Protein AF-X1L5S7-F1 (afdb_monomer)

Structure (mmCIF, N/CA/C/O backbone):
data_AF-X1L5S7-F1
#
_entry.id   AF-X1L5S7-F1
#
loop_
_atom_site.group_PDB
_atom_site.id
_atom_site.type_symbol
_atom_site.label_atom_id
_atom_site.label_alt_id
_atom_site.label_comp_id
_atom_site.label_asym_id
_atom_site.label_entity_id
_atom_site.label_seq_id
_atom_site.pdbx_PDB_ins_code
_atom_site.Cartn_x
_atom_site.Cartn_y
_atom_site.Cartn_z
_atom_site.occupancy
_atom_site.B_iso_or_equiv
_atom_site.auth_seq_id
_atom_site.auth_comp_id
_atom_site.auth_asym_id
_atom_site.auth_atom_id
_atom_site.pdbx_PDB_model_num
ATOM 1 N N . MET A 1 1 ? -0.526 -10.519 9.458 1.00 58.03 1 MET A N 1
ATOM 2 C CA . MET A 1 1 ? -0.439 -10.527 7.970 1.00 58.03 1 MET A CA 1
ATOM 3 C C . MET A 1 1 ? -0.530 -9.096 7.446 1.00 58.03 1 MET A C 1
ATOM 5 O O . MET A 1 1 ? -1.637 -8.576 7.392 1.00 58.03 1 MET A O 1
ATOM 9 N N . PRO A 1 2 ? 0.600 -8.483 7.065 1.00 75.56 2 PRO A N 1
ATOM 10 C CA . PRO A 1 2 ? 0.691 -7.060 6.707 1.00 75.56 2 PRO A CA 1
ATOM 11 C C . PRO A 1 2 ? -0.099 -6.675 5.446 1.00 75.56 2 PRO A C 1
ATOM 13 O O . PRO A 1 2 ? -0.744 -5.630 5.402 1.00 75.56 2 PRO A O 1
ATOM 16 N N . ILE A 1 3 ? -0.058 -7.534 4.422 1.00 91.12 3 ILE A N 1
ATOM 17 C CA . ILE A 1 3 ? -0.727 -7.326 3.133 1.00 91.12 3 ILE A CA 1
ATOM 18 C C . ILE A 1 3 ? -1.913 -8.279 3.001 1.00 91.12 3 ILE A C 1
ATOM 20 O O . ILE A 1 3 ? -1.793 -9.494 3.191 1.00 91.12 3 ILE A O 1
ATOM 24 N N . ILE A 1 4 ? -3.060 -7.741 2.596 1.00 93.88 4 ILE A N 1
ATOM 25 C CA . ILE A 1 4 ? -4.246 -8.512 2.232 1.00 93.88 4 ILE A CA 1
ATOM 26 C C . ILE A 1 4 ? -4.058 -9.060 0.815 1.00 93.88 4 ILE A C 1
ATOM 28 O O . ILE A 1 4 ? -4.313 -8.384 -0.175 1.00 93.88 4 ILE A O 1
ATOM 32 N N . ARG A 1 5 ? -3.602 -10.313 0.726 1.00 90.75 5 ARG A N 1
ATOM 33 C CA . ARG A 1 5 ? -3.323 -10.999 -0.551 1.00 90.75 5 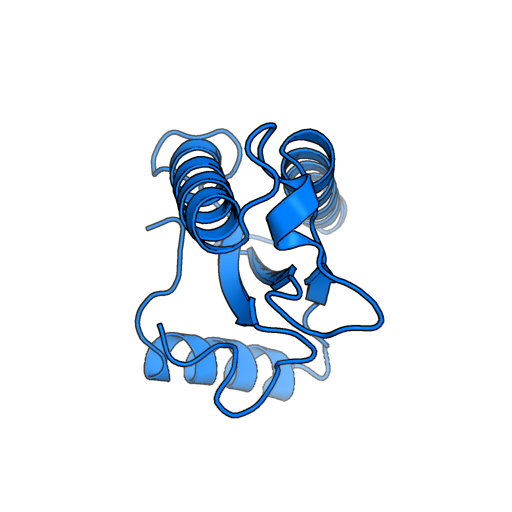ARG A CA 1
ATOM 34 C C . ARG A 1 5 ? -4.557 -11.629 -1.204 1.00 90.75 5 ARG A C 1
ATOM 36 O O . ARG A 1 5 ? -4.560 -11.875 -2.403 1.00 90.75 5 ARG A O 1
ATOM 43 N N . ASN A 1 6 ? -5.598 -11.917 -0.422 1.00 93.44 6 ASN A N 1
ATOM 44 C CA . ASN A 1 6 ? -6.838 -12.496 -0.934 1.00 93.44 6 ASN A CA 1
ATOM 45 C C . ASN A 1 6 ? -7.805 -11.373 -1.352 1.00 93.44 6 ASN A C 1
ATOM 47 O O . ASN A 1 6 ? -8.230 -10.568 -0.519 1.00 93.44 6 ASN A O 1
ATOM 51 N N . GLY A 1 7 ? -8.181 -11.350 -2.634 1.00 93.19 7 GLY A N 1
ATOM 52 C CA . GLY A 1 7 ? -9.103 -10.357 -3.188 1.00 93.19 7 GLY A CA 1
ATOM 53 C C . GLY A 1 7 ? -10.517 -10.399 -2.593 1.00 93.19 7 GLY A C 1
ATOM 54 O O . GLY A 1 7 ? -11.150 -9.356 -2.466 1.00 93.19 7 GLY A O 1
ATOM 55 N N . GLU A 1 8 ? -11.024 -11.560 -2.176 1.00 96.06 8 GLU A N 1
ATOM 56 C CA . GLU A 1 8 ? -12.298 -11.668 -1.448 1.00 96.06 8 GLU A CA 1
ATOM 57 C C . GLU A 1 8 ? -12.201 -11.004 -0.077 1.00 96.06 8 GLU A C 1
ATOM 59 O O . GLU A 1 8 ? -13.051 -10.185 0.261 1.00 96.06 8 GLU A O 1
ATOM 64 N N . LYS A 1 9 ? -11.108 -11.237 0.660 1.00 94.81 9 LYS A N 1
ATOM 65 C CA . LYS A 1 9 ? -10.864 -10.562 1.944 1.00 94.81 9 LYS A CA 1
ATOM 66 C C . LYS A 1 9 ? -10.800 -9.038 1.781 1.00 94.81 9 LYS A C 1
ATOM 68 O O . LYS A 1 9 ? -11.334 -8.309 2.615 1.00 94.81 9 LYS A O 1
ATOM 73 N N . ALA A 1 10 ? -10.182 -8.545 0.705 1.00 95.69 10 ALA A N 1
ATOM 74 C CA . ALA A 1 10 ? -10.184 -7.115 0.394 1.00 95.69 10 ALA A CA 1
ATOM 75 C C . ALA A 1 10 ? -11.611 -6.591 0.144 1.00 95.69 10 ALA A C 1
ATOM 77 O O . ALA A 1 10 ? -11.995 -5.572 0.720 1.00 95.69 10 ALA A O 1
ATOM 78 N N . ARG A 1 11 ? -12.428 -7.312 -0.641 1.00 96.00 11 ARG A N 1
ATOM 79 C CA . ARG A 1 11 ? -13.842 -6.960 -0.878 1.00 96.00 11 ARG A CA 1
ATOM 80 C C . ARG A 1 11 ? -14.660 -6.949 0.409 1.00 96.00 11 ARG A C 1
ATOM 82 O O . ARG A 1 11 ? -15.393 -5.995 0.637 1.00 96.00 11 ARG A O 1
ATOM 89 N N . GLU A 1 12 ? -14.485 -7.935 1.286 1.00 96.38 12 GLU A N 1
ATOM 90 C CA . GLU A 1 12 ? -15.166 -7.975 2.585 1.00 96.38 12 GLU A CA 1
ATOM 91 C C . GLU A 1 12 ? -14.858 -6.744 3.444 1.00 96.38 12 GLU A C 1
ATOM 93 O O . GLU A 1 12 ? -15.747 -6.192 4.096 1.00 96.38 12 GLU A O 1
ATOM 98 N N . ILE A 1 13 ? -13.595 -6.313 3.467 1.00 94.81 13 ILE A N 1
ATOM 99 C CA . ILE A 1 13 ? -13.163 -5.121 4.201 1.00 94.81 13 ILE A CA 1
ATOM 100 C C . ILE A 1 13 ? -13.798 -3.867 3.599 1.00 94.81 13 ILE A C 1
ATOM 102 O O . ILE A 1 13 ? -14.363 -3.055 4.335 1.00 94.81 13 ILE A O 1
ATOM 106 N N . ILE A 1 14 ? -13.762 -3.732 2.272 1.00 95.25 14 ILE A N 1
ATOM 107 C CA . ILE A 1 14 ? -14.375 -2.608 1.556 1.00 95.25 14 ILE A CA 1
ATOM 108 C C . ILE A 1 14 ? -15.887 -2.559 1.821 1.00 95.25 14 ILE A C 1
ATOM 110 O O . ILE A 1 14 ? -16.418 -1.498 2.150 1.00 95.25 14 ILE A O 1
ATOM 114 N N . ASP A 1 15 ? -16.580 -3.698 1.770 1.00 96.50 15 ASP A N 1
ATOM 115 C CA . ASP A 1 15 ? -18.018 -3.782 2.034 1.00 96.50 15 ASP A CA 1
ATOM 116 C C . ASP A 1 15 ? -18.370 -3.423 3.481 1.00 96.50 15 ASP A C 1
ATOM 118 O O . ASP A 1 15 ? -19.384 -2.762 3.729 1.00 96.50 15 ASP A O 1
ATOM 122 N N . LYS A 1 16 ? -17.537 -3.816 4.453 1.00 94.81 16 LYS A N 1
ATOM 123 C CA . LYS A 1 16 ? -17.697 -3.397 5.855 1.00 94.81 16 LYS A CA 1
ATOM 124 C C . LYS A 1 16 ? -17.592 -1.882 5.984 1.00 94.81 16 LYS A C 1
ATOM 126 O O . LYS A 1 16 ? -18.455 -1.282 6.619 1.00 94.81 16 LYS A O 1
ATOM 131 N N . VAL A 1 17 ? -16.594 -1.259 5.357 1.00 94.06 17 VAL A N 1
ATOM 132 C CA . VAL A 1 17 ? -16.421 0.202 5.400 1.00 94.06 17 VAL A CA 1
ATOM 133 C C . VAL A 1 17 ? -17.593 0.906 4.719 1.00 94.06 17 VAL A C 1
ATOM 135 O O . VAL A 1 17 ? -18.197 1.793 5.322 1.00 94.06 17 VAL A O 1
ATOM 138 N N . LYS A 1 18 ? -18.010 0.434 3.539 1.00 95.25 18 LYS A N 1
ATOM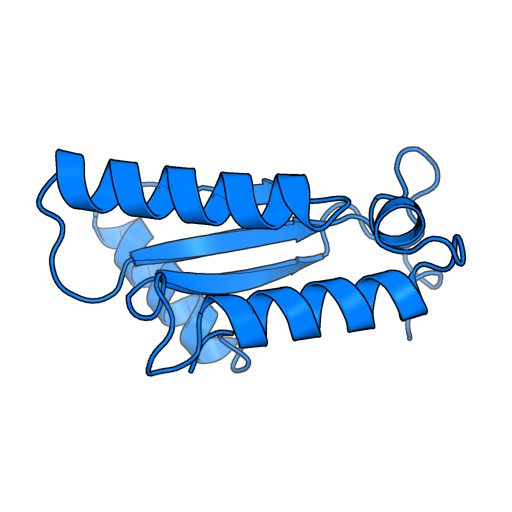 139 C CA . LYS A 1 18 ? -19.175 0.949 2.808 1.00 95.25 18 LYS A CA 1
ATOM 140 C C . LYS A 1 18 ? -20.444 0.960 3.665 1.00 95.25 18 LYS A C 1
ATOM 142 O O . LYS A 1 18 ? -21.165 1.954 3.672 1.00 95.25 18 LYS A O 1
ATOM 147 N N . LYS A 1 19 ? -20.708 -0.107 4.428 1.00 96.62 19 LYS A N 1
ATOM 148 C CA . LYS A 1 19 ? -21.876 -0.200 5.330 1.00 96.62 19 LYS A CA 1
ATOM 149 C C . LYS A 1 19 ? -21.874 0.842 6.453 1.00 96.62 19 LYS A C 1
ATOM 151 O O . LYS A 1 19 ? -22.933 1.138 6.991 1.00 96.62 19 LYS A O 1
ATOM 156 N N . THR A 1 20 ? -20.716 1.403 6.800 1.00 93.44 20 THR A N 1
ATOM 157 C CA . THR A 1 20 ? -20.609 2.468 7.813 1.00 93.44 20 THR A CA 1
ATOM 158 C C . THR A 1 20 ? -20.808 3.876 7.250 1.00 93.44 20 THR A C 1
ATOM 160 O O . THR A 1 20 ? -20.835 4.828 8.022 1.00 93.44 20 THR A O 1
ATOM 163 N N . GLY A 1 21 ? -20.912 4.030 5.924 1.00 94.50 21 GLY A N 1
ATOM 164 C CA . GLY A 1 21 ? -20.953 5.340 5.263 1.00 94.50 21 GLY A CA 1
ATOM 165 C C . GLY A 1 21 ? -19.607 6.076 5.231 1.00 94.50 21 GLY A C 1
ATOM 166 O O . GLY A 1 21 ? -19.553 7.217 4.781 1.00 94.50 21 GLY A O 1
ATOM 167 N N . ASN A 1 22 ? -18.523 5.440 5.686 1.00 92.31 22 ASN A N 1
ATOM 168 C CA . ASN A 1 22 ? -17.166 5.979 5.597 1.00 92.31 22 ASN A CA 1
ATOM 169 C C . ASN A 1 22 ? -16.488 5.574 4.279 1.00 92.31 22 ASN A C 1
ATOM 171 O O . ASN A 1 22 ? -16.919 4.645 3.595 1.00 92.31 22 ASN A O 1
ATOM 175 N N . SER A 1 23 ? -15.388 6.251 3.954 1.00 93.88 23 SER A N 1
ATOM 176 C CA . SER A 1 23 ? -14.494 5.905 2.847 1.00 93.88 23 SER A CA 1
ATOM 177 C C . SER A 1 23 ? -13.183 5.291 3.346 1.00 93.88 23 SER A C 1
ATOM 179 O O . SER A 1 23 ? -12.789 5.471 4.500 1.00 93.88 23 SER A O 1
ATOM 181 N N . LEU A 1 24 ? -12.501 4.564 2.457 1.00 94.44 24 LEU A N 1
ATOM 182 C CA . LEU A 1 24 ? -11.119 4.137 2.662 1.00 94.44 24 LEU A CA 1
ATOM 183 C C . LEU A 1 24 ? -10.168 5.131 1.992 1.00 94.44 24 LEU A C 1
ATOM 185 O O . LEU A 1 24 ? -10.380 5.458 0.822 1.00 94.44 24 LEU A O 1
ATOM 189 N N . PRO A 1 25 ? -9.115 5.590 2.686 1.00 95.50 25 PRO A N 1
ATOM 190 C CA . PRO A 1 25 ? -8.077 6.367 2.039 1.00 95.50 25 PRO A CA 1
ATOM 191 C C . PRO A 1 25 ? -7.244 5.474 1.113 1.00 95.50 25 PRO A C 1
ATOM 193 O O . PRO A 1 25 ? -6.852 4.366 1.487 1.00 95.50 25 PRO A O 1
ATOM 196 N N . CYS A 1 26 ? -6.959 5.998 -0.077 1.00 97.69 26 CYS A N 1
ATOM 197 C CA . CYS A 1 26 ? -6.026 5.434 -1.042 1.00 97.69 26 CYS A CA 1
ATOM 198 C C . CYS A 1 26 ? -4.889 6.434 -1.232 1.00 97.69 26 CYS A C 1
ATOM 200 O O . CYS A 1 26 ? -5.117 7.539 -1.725 1.00 97.69 26 CYS A O 1
ATOM 202 N N . PHE A 1 27 ? -3.689 6.073 -0.783 1.00 98.25 27 PHE A N 1
ATOM 203 C CA . PHE A 1 27 ? -2.508 6.920 -0.918 1.00 98.25 27 PHE A CA 1
ATOM 204 C C . PHE A 1 27 ? -1.495 6.258 -1.831 1.00 98.25 27 PHE A C 1
ATOM 206 O O . PHE A 1 27 ? -1.120 5.105 -1.610 1.00 98.25 27 PHE A O 1
ATOM 213 N N . CYS A 1 28 ? -1.013 7.009 -2.817 1.00 97.75 28 CYS A N 1
ATOM 214 C CA . CYS A 1 28 ? 0.058 6.524 -3.666 1.00 97.75 28 CYS A CA 1
ATOM 215 C C . CYS A 1 28 ? 1.427 6.745 -3.006 1.00 97.75 28 CYS A C 1
ATOM 217 O O . CYS A 1 28 ? 1.654 7.776 -2.370 1.00 97.75 28 CYS A O 1
ATOM 219 N N . THR A 1 29 ? 2.346 5.796 -3.180 1.00 98.25 29 THR A N 1
ATOM 220 C CA . THR A 1 29 ? 3.733 5.882 -2.695 1.00 98.25 29 THR A CA 1
ATOM 221 C C . THR A 1 29 ? 4.721 5.746 -3.850 1.00 98.25 29 THR A C 1
ATOM 223 O O . THR A 1 29 ? 4.411 5.133 -4.869 1.00 98.25 29 THR A O 1
ATOM 226 N N . GLU A 1 30 ? 5.908 6.336 -3.714 1.00 97.31 30 GLU A N 1
ATOM 227 C CA . GLU A 1 30 ? 6.958 6.263 -4.738 1.00 97.31 30 GLU A CA 1
ATOM 228 C C . GLU A 1 30 ? 8.371 6.099 -4.166 1.00 97.31 30 GLU A C 1
ATOM 230 O O . GLU A 1 30 ? 9.334 6.181 -4.913 1.00 97.31 30 GLU A O 1
ATOM 235 N N . ASN A 1 31 ? 8.507 5.910 -2.851 1.00 97.88 31 ASN A N 1
ATOM 236 C CA . ASN A 1 31 ? 9.743 5.547 -2.157 1.00 97.88 31 ASN A CA 1
ATOM 237 C C . ASN A 1 31 ? 9.432 5.126 -0.708 1.00 97.88 31 ASN A C 1
ATOM 239 O O . ASN A 1 31 ? 8.303 5.255 -0.226 1.00 97.88 31 ASN A O 1
ATOM 243 N N . ILE A 1 32 ? 10.455 4.671 0.019 1.00 97.75 32 ILE A N 1
ATOM 244 C CA . ILE A 1 32 ? 10.311 4.247 1.416 1.00 97.75 32 ILE A CA 1
ATOM 245 C C . ILE A 1 32 ? 9.817 5.360 2.349 1.00 97.75 32 ILE A C 1
ATOM 247 O O . ILE A 1 32 ? 8.991 5.108 3.224 1.00 97.75 32 ILE A O 1
ATOM 251 N N . MET A 1 33 ? 10.239 6.607 2.133 1.00 98.25 33 MET A N 1
ATOM 252 C CA . MET A 1 33 ? 9.849 7.722 2.999 1.00 98.25 33 MET A CA 1
ATOM 253 C C . MET A 1 33 ? 8.354 8.023 2.864 1.00 98.25 33 MET A C 1
ATOM 255 O O . MET A 1 33 ? 7.679 8.258 3.866 1.00 98.25 33 MET A O 1
ATOM 259 N N . THR A 1 34 ? 7.808 7.975 1.643 1.00 98.38 34 THR A N 1
ATOM 260 C CA . THR A 1 34 ? 6.365 8.147 1.422 1.00 98.38 34 THR A CA 1
ATOM 261 C C . THR A 1 34 ? 5.566 6.961 1.957 1.00 98.38 34 THR A C 1
ATOM 263 O O . THR A 1 34 ? 4.504 7.169 2.541 1.00 98.38 34 THR A O 1
ATOM 266 N N . THR A 1 35 ? 6.091 5.736 1.858 1.00 98.12 35 THR A N 1
ATOM 267 C CA . THR A 1 35 ? 5.463 4.544 2.452 1.00 98.12 35 THR A CA 1
ATOM 268 C C . THR A 1 35 ? 5.383 4.670 3.974 1.00 98.12 35 THR A C 1
ATOM 270 O O . THR A 1 35 ? 4.304 4.528 4.552 1.00 98.12 35 THR A O 1
ATOM 273 N N . GLU A 1 36 ? 6.487 5.012 4.641 1.00 98.00 36 GLU A N 1
ATOM 274 C CA . GLU A 1 36 ? 6.514 5.222 6.093 1.00 98.00 36 GLU A CA 1
ATOM 275 C C . GLU A 1 36 ? 5.612 6.382 6.525 1.00 98.00 36 GLU A C 1
ATOM 277 O O . GLU A 1 36 ? 4.895 6.261 7.522 1.00 98.00 36 GLU A O 1
ATOM 282 N N . ALA A 1 37 ? 5.575 7.476 5.758 1.00 98.56 37 ALA A N 1
ATOM 283 C CA . ALA A 1 37 ? 4.697 8.610 6.035 1.00 98.56 37 ALA A CA 1
ATOM 284 C C . ALA A 1 37 ? 3.212 8.210 6.024 1.00 98.56 37 ALA A C 1
ATOM 286 O O . ALA A 1 37 ? 2.462 8.625 6.913 1.00 98.56 37 ALA A O 1
ATOM 287 N N . ILE A 1 38 ? 2.794 7.366 5.074 1.00 98.50 38 ILE A N 1
ATOM 288 C CA . ILE A 1 38 ? 1.429 6.829 5.018 1.00 98.50 38 ILE A CA 1
ATOM 289 C C . ILE A 1 38 ? 1.117 6.025 6.290 1.00 98.50 38 ILE A C 1
ATOM 291 O O . ILE A 1 38 ? 0.103 6.278 6.948 1.00 98.50 38 ILE A O 1
ATOM 295 N N . PHE A 1 39 ? 1.998 5.100 6.681 1.00 98.06 39 PHE A N 1
ATOM 296 C CA . PHE A 1 39 ? 1.821 4.292 7.893 1.00 98.06 39 PHE A CA 1
ATOM 297 C C . PHE A 1 39 ? 1.768 5.142 9.166 1.00 98.06 39 PHE A C 1
ATOM 299 O O . PHE A 1 39 ? 0.897 4.946 10.018 1.00 98.06 39 PHE A O 1
ATOM 306 N N . MET A 1 40 ? 2.662 6.124 9.289 1.00 98.25 40 MET A N 1
ATOM 307 C CA . MET A 1 40 ? 2.676 7.066 10.409 1.00 98.25 40 MET A CA 1
ATOM 308 C C . MET A 1 40 ? 1.389 7.888 10.477 1.00 98.25 40 MET A C 1
ATOM 310 O O . MET A 1 40 ? 0.826 8.053 11.561 1.00 98.25 40 MET A O 1
ATOM 314 N N . GLY A 1 41 ? 0.897 8.369 9.333 1.00 98.19 41 GLY A N 1
ATOM 315 C CA . GLY A 1 41 ? -0.369 9.089 9.236 1.00 98.19 41 GLY A CA 1
ATOM 316 C C . GLY A 1 41 ? -1.556 8.227 9.668 1.00 98.19 41 GLY A C 1
ATOM 317 O O . GLY A 1 41 ? -2.352 8.655 10.507 1.00 98.19 41 GLY A O 1
ATOM 318 N N . ALA A 1 42 ? -1.635 6.992 9.166 1.00 97.31 42 ALA A N 1
ATOM 319 C CA . ALA A 1 42 ? -2.683 6.038 9.522 1.00 97.31 42 ALA A CA 1
ATOM 320 C C . ALA A 1 42 ? -2.667 5.703 11.021 1.00 97.31 42 ALA A C 1
ATOM 322 O O . ALA A 1 42 ? -3.710 5.753 11.678 1.00 97.31 42 ALA A O 1
ATOM 323 N N . LYS A 1 43 ? -1.484 5.444 11.594 1.00 96.88 43 LYS A N 1
ATOM 324 C CA . LYS A 1 43 ? -1.324 5.166 13.027 1.00 96.88 43 LYS A CA 1
ATOM 325 C C . LYS A 1 43 ? -1.760 6.348 13.888 1.00 96.88 43 LYS A C 1
ATOM 327 O O . LYS A 1 43 ? -2.580 6.179 14.787 1.00 96.88 43 LYS A O 1
ATOM 332 N N . LYS A 1 44 ? -1.293 7.557 13.560 1.00 98.00 44 LYS A N 1
ATOM 333 C CA . LYS A 1 44 ? -1.666 8.785 14.275 1.00 98.00 44 LYS A CA 1
ATOM 334 C C . LYS A 1 44 ? -3.171 9.050 14.203 1.00 98.00 44 LYS A C 1
ATOM 336 O O . LYS A 1 44 ? -3.772 9.451 15.198 1.00 98.00 44 LYS A O 1
ATOM 341 N N . PHE A 1 45 ? -3.793 8.817 13.046 1.00 97.00 45 PHE A N 1
ATOM 342 C CA . PHE A 1 45 ? -5.243 8.929 12.891 1.00 97.00 45 PHE A CA 1
ATOM 343 C C . PHE A 1 45 ? -5.983 7.918 13.773 1.00 97.00 45 PHE A C 1
ATOM 345 O O . PHE A 1 45 ? -6.894 8.297 14.509 1.00 97.00 45 PHE A O 1
ATOM 352 N N . LYS A 1 46 ? -5.561 6.650 13.738 1.00 95.75 46 LYS A N 1
ATOM 353 C CA . LYS A 1 46 ? -6.128 5.568 14.548 1.00 95.75 46 LYS A CA 1
ATOM 354 C C . LYS A 1 46 ? -6.104 5.906 16.039 1.00 95.75 46 LYS A C 1
ATOM 356 O O . LYS A 1 46 ? -7.133 5.811 16.705 1.00 95.75 46 LYS A O 1
ATOM 361 N N . GLU A 1 47 ? -4.944 6.334 16.534 1.00 96.56 47 GLU A N 1
ATOM 362 C CA . GLU A 1 47 ? -4.723 6.736 17.925 1.00 96.56 47 GLU A CA 1
ATOM 363 C C . GLU A 1 47 ? -5.577 7.954 18.289 1.00 96.56 47 GLU A C 1
ATOM 365 O O . GLU A 1 47 ? -6.342 7.907 19.249 1.00 96.56 47 GLU A O 1
ATOM 370 N N . GLY A 1 48 ? -5.536 9.012 17.472 1.00 98.12 48 GLY A N 1
ATOM 371 C CA . GLY A 1 48 ? -6.305 10.237 17.705 1.00 98.12 48 GLY A CA 1
ATOM 372 C C . GLY A 1 48 ? -7.826 10.046 17.661 1.00 98.12 48 GLY A C 1
ATOM 373 O O . GLY A 1 48 ? -8.561 10.833 18.255 1.00 98.12 48 GLY A O 1
ATOM 374 N N . LYS A 1 49 ? -8.315 9.004 16.979 1.00 96.31 49 LYS A N 1
ATOM 375 C CA . LYS A 1 49 ? -9.738 8.631 16.919 1.00 96.31 49 LYS A CA 1
ATOM 376 C C . LYS A 1 49 ? -10.110 7.466 17.842 1.00 96.31 49 LYS A C 1
ATOM 378 O O . LYS A 1 49 ? -11.262 7.046 17.826 1.00 96.31 49 LYS A O 1
ATOM 383 N N . ASN A 1 50 ? -9.176 6.960 18.653 1.00 96.06 50 ASN A N 1
ATOM 384 C CA . ASN A 1 50 ? -9.371 5.806 19.537 1.00 96.06 50 ASN A CA 1
ATOM 385 C C . ASN A 1 50 ? -9.908 4.544 18.826 1.00 96.06 50 ASN A C 1
ATOM 387 O O . ASN A 1 50 ? -10.609 3.732 19.437 1.00 96.06 50 ASN A O 1
ATOM 391 N N . ILE A 1 51 ? -9.570 4.352 17.548 1.00 93.56 51 ILE A N 1
ATOM 392 C CA . ILE A 1 51 ? -10.014 3.195 16.762 1.00 93.56 51 ILE A CA 1
ATOM 393 C C . ILE A 1 51 ? -9.314 1.936 17.289 1.00 93.56 51 ILE A C 1
ATOM 395 O O . ILE A 1 51 ? -8.087 1.871 17.363 1.00 93.56 51 ILE A O 1
ATOM 399 N N . LYS A 1 52 ? -10.098 0.919 17.658 1.00 93.44 52 LYS A N 1
ATOM 400 C CA . LYS A 1 52 ? -9.604 -0.375 18.154 1.00 93.44 52 LYS A CA 1
ATOM 401 C C . LYS A 1 52 ? -9.556 -1.412 17.028 1.00 93.44 52 LYS A C 1
ATOM 403 O O . LYS A 1 52 ? -10.270 -1.286 16.039 1.00 93.44 52 LYS A O 1
ATOM 408 N N . GLY A 1 53 ? -8.749 -2.458 17.201 1.00 92.00 53 GLY A N 1
ATOM 409 C CA . GLY A 1 53 ? -8.629 -3.550 16.225 1.00 92.00 53 GLY A CA 1
ATOM 410 C C . GLY A 1 53 ? -7.741 -3.182 15.040 1.00 92.00 53 GLY A C 1
ATOM 411 O O . GLY A 1 53 ? -6.811 -2.406 15.217 1.00 92.00 53 GLY A O 1
ATOM 412 N N . GLN A 1 54 ? -8.010 -3.727 13.854 1.00 93.00 54 GLN A N 1
ATOM 413 C CA . GLN A 1 54 ? -7.274 -3.431 12.617 1.00 93.00 54 GLN A CA 1
ATOM 414 C C . GLN A 1 54 ? -7.823 -2.174 11.927 1.00 93.00 54 GLN A C 1
ATOM 416 O O . GLN A 1 54 ? -9.033 -1.951 11.924 1.00 93.00 54 GLN A O 1
ATOM 421 N N . LEU A 1 55 ? -6.943 -1.334 11.368 1.00 94.69 55 LEU A N 1
ATOM 422 C CA . LEU A 1 55 ? -7.341 -0.197 10.528 1.00 94.69 55 LEU A CA 1
ATOM 423 C C . LEU A 1 55 ? -7.005 -0.516 9.064 1.00 94.69 55 LEU A C 1
ATOM 425 O O . LEU A 1 55 ? -5.820 -0.603 8.746 1.00 94.69 55 LEU A O 1
ATOM 429 N N . PRO A 1 56 ? -8.004 -0.668 8.180 1.00 94.69 56 PRO A N 1
ATOM 430 C CA . PRO A 1 56 ? -7.753 -0.872 6.760 1.00 94.69 56 PRO A CA 1
ATOM 431 C C . PRO A 1 56 ? -7.252 0.402 6.069 1.00 94.69 56 PRO A C 1
ATOM 433 O O . PRO A 1 56 ? -7.731 1.506 6.338 1.00 94.69 56 PRO A O 1
ATOM 436 N N . LEU A 1 57 ? -6.318 0.224 5.141 1.00 95.94 57 LEU A N 1
ATOM 437 C CA . LEU A 1 57 ? -5.661 1.270 4.364 1.00 95.94 57 LEU A CA 1
ATOM 438 C C . LEU A 1 57 ? -5.387 0.753 2.945 1.00 95.94 57 LEU A C 1
ATOM 440 O O . LEU A 1 57 ? -4.989 -0.401 2.785 1.00 95.94 57 LEU A O 1
ATOM 444 N N . ILE A 1 58 ? -5.552 1.600 1.925 1.00 97.88 58 ILE A N 1
ATOM 445 C CA . ILE A 1 58 ? -5.114 1.279 0.563 1.00 97.88 58 ILE A CA 1
ATOM 446 C C . ILE A 1 58 ? -3.797 2.012 0.281 1.00 97.88 58 ILE A C 1
ATOM 448 O O . ILE A 1 58 ? -3.737 3.241 0.370 1.00 97.88 58 ILE A O 1
ATOM 452 N N . ILE A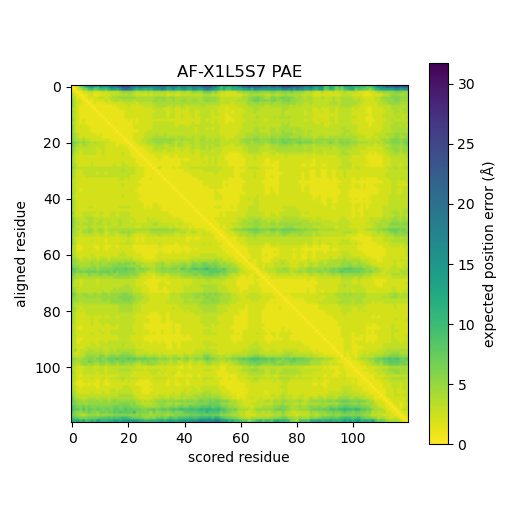 1 59 ? -2.753 1.255 -0.063 1.00 98.25 59 ILE A N 1
ATOM 453 C CA . ILE A 1 59 ? -1.506 1.801 -0.612 1.00 98.25 59 ILE A CA 1
ATOM 454 C C . ILE A 1 59 ? -1.485 1.486 -2.099 1.00 98.25 59 ILE A C 1
ATOM 456 O O . ILE A 1 59 ? -1.586 0.324 -2.497 1.00 98.25 59 ILE A O 1
ATOM 460 N N . ALA A 1 60 ? -1.368 2.537 -2.899 1.00 97.81 60 ALA A N 1
ATOM 461 C CA . ALA A 1 60 ? -1.378 2.445 -4.342 1.00 97.81 60 ALA A CA 1
ATOM 462 C C . ALA A 1 60 ? -0.065 2.913 -4.967 1.00 97.81 60 ALA A C 1
ATOM 464 O O . ALA A 1 60 ? 0.795 3.516 -4.318 1.00 97.81 60 ALA A O 1
ATOM 465 N N . PHE A 1 61 ? 0.093 2.611 -6.244 1.00 97.62 61 PHE A N 1
ATOM 466 C CA . PHE A 1 61 ? 1.198 3.081 -7.063 1.00 97.62 61 PHE A CA 1
ATOM 467 C C . PHE A 1 61 ? 0.858 2.872 -8.535 1.00 97.62 61 PHE A C 1
ATOM 469 O O . PHE A 1 61 ? 0.069 2.000 -8.895 1.00 97.62 61 PHE A O 1
ATOM 476 N N . THR A 1 62 ? 1.486 3.671 -9.383 1.00 96.69 62 THR A N 1
ATOM 477 C CA . THR A 1 62 ? 1.485 3.507 -10.838 1.00 96.69 62 THR A CA 1
ATOM 478 C C . THR A 1 62 ? 2.729 2.735 -11.277 1.00 96.69 62 THR A C 1
ATOM 480 O O . THR A 1 62 ? 3.827 2.969 -10.758 1.00 96.69 62 THR A O 1
ATOM 483 N N . ALA A 1 63 ? 2.561 1.811 -12.226 1.00 95.00 63 ALA A N 1
ATOM 484 C CA . ALA A 1 63 ? 3.645 1.006 -12.785 1.00 95.00 63 ALA A CA 1
ATOM 485 C C . ALA A 1 63 ? 4.193 1.634 -14.075 1.00 95.00 63 ALA A C 1
ATOM 487 O O . ALA A 1 63 ? 5.027 2.539 -13.995 1.00 95.00 63 ALA A O 1
ATOM 488 N N . SER A 1 64 ? 3.730 1.196 -15.251 1.00 92.81 64 SER A N 1
ATOM 489 C CA . SER A 1 64 ? 4.222 1.687 -16.547 1.00 92.81 64 SER A CA 1
ATOM 490 C C . SER A 1 64 ? 3.389 2.813 -17.181 1.00 92.81 64 SER A C 1
ATOM 492 O O . SER A 1 64 ? 3.711 3.252 -18.285 1.00 92.81 64 SER A O 1
ATOM 494 N N . TYR A 1 65 ? 2.392 3.361 -16.478 1.00 92.81 65 TYR A N 1
ATOM 495 C CA . TYR A 1 65 ? 1.581 4.493 -16.949 1.00 92.81 65 TYR A CA 1
ATOM 496 C C . TYR A 1 65 ? 2.434 5.711 -17.339 1.00 92.81 65 TYR A C 1
ATOM 498 O O . TYR A 1 65 ? 3.157 6.270 -16.519 1.00 92.81 65 TYR A O 1
ATOM 506 N N . GLU A 1 66 ? 2.374 6.123 -18.606 1.00 87.69 66 GLU A N 1
ATOM 507 C CA . GLU A 1 66 ? 3.340 7.050 -19.220 1.00 87.69 66 GLU A CA 1
ATOM 508 C C . GLU A 1 66 ? 3.452 8.394 -18.487 1.00 87.69 66 GLU A C 1
ATOM 510 O O . GLU A 1 66 ? 4.546 8.916 -18.280 1.00 87.69 66 GLU A O 1
ATOM 515 N N . GLN A 1 67 ? 2.323 8.938 -18.042 1.00 91.62 67 GLN A N 1
ATOM 516 C CA . GLN A 1 67 ? 2.261 10.246 -17.398 1.00 91.62 67 GLN A CA 1
ATOM 517 C C . GLN A 1 67 ? 2.812 10.219 -15.965 1.00 91.62 67 GLN A C 1
ATOM 519 O O . GLN A 1 67 ? 3.184 11.266 -15.430 1.00 91.62 67 GLN A O 1
ATOM 524 N N . ARG A 1 68 ? 2.846 9.047 -15.314 1.00 93.25 68 ARG A N 1
ATOM 525 C CA . ARG A 1 68 ? 3.309 8.900 -13.930 1.00 93.25 68 ARG A CA 1
ATOM 526 C C . ARG A 1 68 ? 3.707 7.449 -13.652 1.00 93.25 68 ARG A C 1
ATOM 528 O O . ARG A 1 68 ? 2.846 6.587 -13.610 1.00 93.25 68 ARG A O 1
ATOM 535 N N . GLN A 1 69 ? 4.997 7.209 -13.405 1.00 94.88 69 GLN A N 1
ATOM 536 C CA . GLN A 1 69 ? 5.563 5.874 -13.152 1.00 94.88 69 GLN A CA 1
ATOM 537 C C . GLN A 1 69 ? 6.193 5.809 -11.755 1.00 94.88 69 GLN A C 1
ATOM 539 O O . GLN A 1 69 ? 7.412 5.865 -11.603 1.00 94.88 69 GLN A O 1
ATOM 544 N N . GLN A 1 70 ? 5.368 5.747 -10.709 1.00 97.38 70 GLN A N 1
ATOM 545 C CA . GLN A 1 70 ? 5.845 5.837 -9.320 1.00 97.38 70 GLN A CA 1
ATOM 546 C C . GLN A 1 70 ? 6.752 4.682 -8.913 1.00 97.38 70 GLN A C 1
ATOM 548 O O . GLN A 1 70 ? 7.720 4.899 -8.187 1.00 97.38 70 GLN A O 1
ATOM 553 N N . LEU A 1 71 ? 6.484 3.468 -9.397 1.00 97.31 71 LEU A N 1
ATOM 554 C CA . LEU A 1 71 ? 7.316 2.316 -9.057 1.00 97.31 71 LEU A CA 1
ATOM 555 C C . LEU A 1 71 ? 8.756 2.461 -9.558 1.00 97.31 71 LEU A C 1
ATOM 557 O O . LEU A 1 71 ? 9.671 1.999 -8.884 1.00 97.31 71 LEU A O 1
ATOM 561 N N . LYS A 1 72 ? 8.995 3.169 -1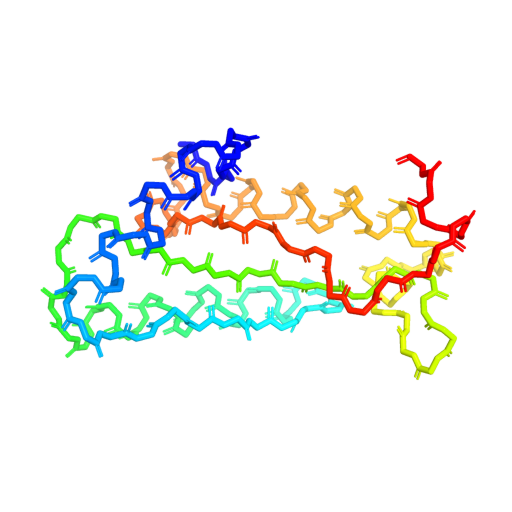0.670 1.00 96.81 72 LYS A N 1
ATOM 562 C CA . LYS A 1 72 ? 10.369 3.454 -11.109 1.00 96.81 72 LYS A CA 1
ATOM 563 C C . LYS A 1 72 ? 11.132 4.338 -10.125 1.00 96.81 72 LYS A C 1
ATOM 565 O O . LYS A 1 72 ? 12.342 4.212 -10.025 1.00 96.81 72 LYS A O 1
ATOM 570 N N . ASN A 1 73 ? 10.446 5.196 -9.375 1.00 97.06 73 ASN A N 1
ATOM 571 C CA . ASN A 1 73 ? 11.090 6.065 -8.388 1.00 97.06 73 ASN A CA 1
ATOM 572 C C . ASN A 1 73 ? 11.381 5.338 -7.066 1.00 97.06 73 ASN A C 1
ATOM 574 O O . ASN A 1 73 ? 12.155 5.838 -6.249 1.00 97.06 73 ASN A O 1
ATOM 578 N N . TYR A 1 74 ? 10.769 4.168 -6.851 1.00 97.56 74 TYR A N 1
ATOM 579 C CA . TYR A 1 74 ? 10.818 3.469 -5.569 1.00 97.56 74 TYR A CA 1
ATOM 580 C C . TYR A 1 74 ? 12.187 2.837 -5.296 1.00 97.56 74 TYR A C 1
ATOM 582 O O . TYR A 1 74 ? 12.601 2.725 -4.141 1.00 97.56 74 TYR A O 1
ATOM 590 N N . SER A 1 75 ? 12.917 2.465 -6.350 1.00 94.81 75 SER A N 1
ATOM 591 C CA . SER A 1 75 ? 14.282 1.952 -6.256 1.00 94.81 75 SER A CA 1
ATOM 592 C C . SER A 1 75 ? 15.233 2.759 -7.140 1.00 94.81 75 SER A C 1
ATOM 594 O O . SER A 1 75 ? 14.850 3.304 -8.174 1.00 94.81 75 SER A O 1
ATOM 596 N N . GLY A 1 76 ? 16.516 2.790 -6.772 1.00 95.69 76 GLY A N 1
ATOM 597 C CA . GLY A 1 76 ? 17.552 3.437 -7.586 1.00 95.69 76 GLY A CA 1
ATOM 598 C C . GLY A 1 76 ? 17.782 2.780 -8.955 1.00 95.69 76 GLY A C 1
ATOM 599 O O . GLY A 1 76 ? 18.513 3.334 -9.770 1.00 95.69 76 GLY A O 1
ATOM 600 N N . LEU A 1 77 ? 17.168 1.621 -9.223 1.00 96.81 77 LEU A N 1
ATOM 601 C CA . LEU A 1 77 ? 17.289 0.900 -10.493 1.00 96.81 77 LEU A CA 1
ATOM 602 C C . LEU A 1 77 ? 16.391 1.480 -11.593 1.00 96.81 77 LEU A C 1
ATOM 604 O O . LEU A 1 77 ? 16.576 1.137 -12.757 1.00 96.81 77 LEU A O 1
ATOM 608 N N . SER A 1 78 ? 15.448 2.371 -11.256 1.00 95.44 78 SER A N 1
ATOM 609 C CA . SER A 1 78 ? 14.523 2.981 -12.227 1.00 95.44 78 SER A CA 1
ATOM 610 C C . SER A 1 78 ? 13.693 1.967 -13.030 1.00 95.44 78 SER A C 1
ATOM 612 O O . SER A 1 78 ? 13.253 2.244 -14.148 1.00 95.44 78 SER A O 1
ATOM 614 N N . ASP A 1 79 ? 13.455 0.794 -12.442 1.00 95.31 79 ASP A N 1
ATOM 615 C CA . ASP A 1 79 ? 12.668 -0.296 -13.007 1.00 95.31 79 ASP A CA 1
ATOM 616 C C . ASP A 1 79 ? 11.422 -0.535 -12.147 1.00 95.31 79 ASP A C 1
ATOM 618 O O . ASP A 1 79 ? 11.501 -0.616 -10.919 1.00 95.31 79 ASP A O 1
ATOM 622 N N . PHE A 1 80 ? 10.249 -0.618 -12.781 1.00 94.94 80 PHE A N 1
ATOM 623 C CA . PHE A 1 80 ? 8.990 -0.702 -12.041 1.00 94.94 80 PHE A CA 1
ATOM 624 C C . PHE A 1 80 ? 8.777 -2.072 -11.386 1.00 94.94 80 PHE A C 1
ATOM 626 O O . PHE A 1 80 ? 8.046 -2.155 -10.401 1.00 94.94 80 PHE A O 1
ATOM 633 N N . LYS A 1 81 ? 9.404 -3.141 -11.891 1.00 95.12 81 LYS A N 1
ATOM 634 C CA . LYS A 1 81 ? 9.306 -4.484 -11.306 1.00 95.12 81 LYS A CA 1
ATOM 635 C C . LYS A 1 81 ? 10.125 -4.540 -10.029 1.00 95.12 81 LYS A C 1
ATOM 637 O O . LYS A 1 81 ? 9.616 -4.957 -8.992 1.00 95.12 81 LYS A O 1
ATOM 642 N N . GLU A 1 82 ? 11.346 -4.017 -10.081 1.00 96.94 82 GLU A N 1
ATOM 643 C CA . GLU A 1 82 ? 12.188 -3.823 -8.897 1.00 96.94 82 GLU A CA 1
ATOM 644 C C . GLU A 1 82 ? 11.505 -2.906 -7.877 1.00 96.94 82 GLU A C 1
ATOM 646 O O . GLU A 1 82 ? 11.493 -3.193 -6.681 1.00 96.94 82 GLU A O 1
ATOM 651 N N . GLY A 1 83 ? 10.854 -1.839 -8.347 1.00 97.00 83 GLY A N 1
ATOM 652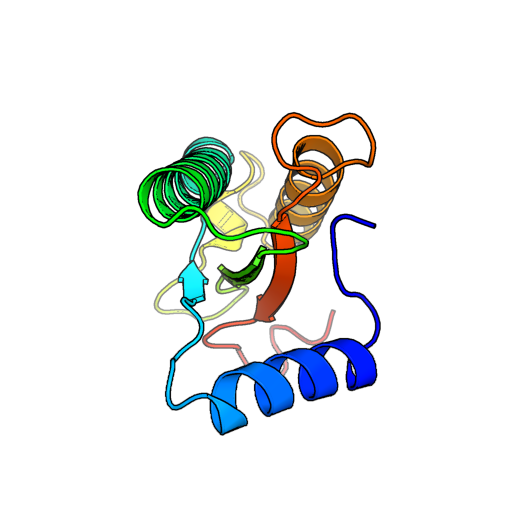 C CA . GLY A 1 83 ? 10.017 -0.985 -7.512 1.00 97.00 83 GLY A CA 1
ATOM 653 C C . GLY A 1 83 ? 8.865 -1.729 -6.837 1.00 97.00 83 GLY A C 1
ATOM 654 O O . GLY A 1 83 ? 8.639 -1.538 -5.643 1.00 97.00 83 GLY A O 1
ATOM 655 N N . LEU A 1 84 ? 8.158 -2.601 -7.569 1.00 95.94 84 LEU A N 1
ATOM 656 C CA . LEU A 1 84 ? 7.058 -3.412 -7.035 1.00 95.94 84 LEU A CA 1
ATOM 657 C C . LEU A 1 84 ? 7.538 -4.368 -5.937 1.00 95.94 84 LEU A C 1
ATOM 659 O O . LEU A 1 84 ? 6.893 -4.501 -4.895 1.00 95.94 84 LEU A O 1
ATOM 663 N N . LEU A 1 85 ? 8.669 -5.037 -6.171 1.00 96.56 85 LEU A N 1
ATOM 664 C CA . LEU A 1 85 ? 9.290 -5.921 -5.187 1.00 96.56 85 LEU A CA 1
ATOM 665 C C . LEU A 1 85 ? 9.694 -5.139 -3.933 1.00 96.56 85 LEU A C 1
ATOM 667 O O . LEU A 1 85 ? 9.350 -5.548 -2.825 1.00 96.56 85 LEU A O 1
ATOM 671 N N . ALA A 1 86 ? 10.334 -3.982 -4.112 1.00 97.69 86 ALA A N 1
ATOM 672 C CA . ALA A 1 86 ? 10.770 -3.133 -3.012 1.00 97.69 86 ALA A CA 1
ATOM 673 C C . ALA A 1 86 ? 9.593 -2.617 -2.166 1.00 97.69 86 ALA A C 1
ATOM 675 O O . ALA A 1 86 ? 9.611 -2.762 -0.944 1.00 97.69 86 ALA A O 1
ATOM 676 N N . VAL A 1 87 ? 8.536 -2.077 -2.788 1.00 97.44 87 VAL A N 1
ATOM 677 C CA . VAL A 1 87 ? 7.369 -1.571 -2.042 1.00 97.44 87 VAL A CA 1
ATOM 678 C C . VAL A 1 87 ? 6.630 -2.687 -1.311 1.00 97.44 87 VAL A C 1
ATOM 680 O O . VAL A 1 87 ? 6.217 -2.495 -0.167 1.00 97.44 87 VAL A O 1
ATOM 683 N N . ARG A 1 88 ? 6.498 -3.871 -1.926 1.00 96.25 88 ARG A N 1
ATOM 684 C CA . ARG A 1 88 ? 5.923 -5.052 -1.271 1.00 96.25 88 ARG A CA 1
ATOM 685 C C . ARG A 1 88 ? 6.712 -5.390 -0.010 1.00 96.25 88 ARG A C 1
ATOM 687 O O . ARG A 1 88 ? 6.117 -5.480 1.061 1.00 96.25 88 ARG A O 1
ATOM 694 N N . ASP A 1 89 ? 8.025 -5.555 -0.136 1.00 96.44 89 ASP A N 1
ATOM 695 C CA . ASP A 1 89 ? 8.881 -6.004 0.965 1.00 96.44 89 ASP A CA 1
ATOM 696 C C . ASP A 1 89 ? 8.942 -4.972 2.093 1.00 96.44 89 ASP A C 1
ATOM 698 O O . ASP A 1 89 ? 8.929 -5.333 3.272 1.00 96.44 89 ASP A O 1
ATOM 702 N N . ASP A 1 90 ? 8.916 -3.683 1.757 1.00 96.88 90 ASP A N 1
ATOM 703 C CA . ASP A 1 90 ? 8.808 -2.620 2.749 1.00 96.88 90 ASP A CA 1
ATOM 704 C C . ASP A 1 90 ? 7.479 -2.658 3.500 1.00 96.88 90 ASP A C 1
ATOM 706 O O . ASP A 1 90 ? 7.483 -2.609 4.731 1.00 96.88 90 ASP A O 1
ATOM 710 N N . ILE A 1 91 ? 6.346 -2.788 2.803 1.00 96.69 91 ILE A N 1
ATOM 711 C CA . ILE A 1 91 ? 5.032 -2.913 3.449 1.00 96.69 91 ILE A CA 1
ATOM 712 C C . ILE A 1 91 ? 5.017 -4.135 4.377 1.00 96.69 91 ILE A C 1
ATOM 714 O O . ILE A 1 91 ? 4.580 -4.031 5.527 1.00 96.69 91 ILE A O 1
ATOM 718 N N . GLU A 1 92 ? 5.531 -5.279 3.916 1.00 95.50 92 GLU A N 1
ATOM 719 C CA . GLU A 1 92 ? 5.589 -6.499 4.723 1.00 95.50 92 GLU A CA 1
ATOM 720 C C . GLU A 1 92 ? 6.458 -6.333 5.965 1.00 95.50 92 GLU A C 1
ATOM 722 O O . GLU A 1 92 ? 6.042 -6.684 7.072 1.00 95.50 92 GLU A O 1
ATOM 727 N N . ARG A 1 93 ? 7.643 -5.740 5.805 1.00 95.31 93 ARG A N 1
ATOM 728 C CA . ARG A 1 93 ? 8.554 -5.450 6.909 1.00 95.31 93 ARG A CA 1
ATOM 729 C C . ARG A 1 93 ? 7.924 -4.483 7.906 1.00 95.31 93 ARG A C 1
ATOM 731 O O . ARG A 1 93 ? 8.041 -4.710 9.109 1.00 95.31 93 ARG A O 1
ATOM 738 N N . ILE A 1 94 ? 7.288 -3.407 7.449 1.00 95.19 94 ILE A N 1
ATOM 739 C CA . ILE A 1 94 ? 6.755 -2.330 8.298 1.00 95.19 94 ILE A CA 1
ATOM 740 C C . ILE A 1 94 ? 5.542 -2.804 9.118 1.00 95.19 94 ILE A C 1
ATOM 742 O O . ILE A 1 94 ? 5.476 -2.520 10.320 1.00 95.19 94 ILE A O 1
ATOM 746 N N . ALA A 1 95 ? 4.628 -3.560 8.503 1.00 94.50 95 ALA A N 1
ATOM 747 C CA . ALA A 1 95 ? 3.379 -4.026 9.117 1.00 94.50 95 ALA A CA 1
ATOM 748 C C . ALA A 1 95 ? 3.422 -5.483 9.635 1.00 94.50 95 ALA A C 1
ATOM 750 O O . ALA A 1 95 ? 2.380 -6.074 9.917 1.00 94.50 95 ALA A O 1
ATOM 751 N N . ARG A 1 96 ? 4.616 -6.086 9.750 1.00 94.00 96 ARG A N 1
ATOM 752 C CA . ARG A 1 96 ? 4.821 -7.440 10.310 1.00 94.00 96 ARG A CA 1
ATOM 753 C C . ARG A 1 96 ? 4.184 -7.602 11.696 1.00 94.00 96 ARG A C 1
ATOM 755 O O . ARG A 1 96 ? 3.992 -6.615 12.396 1.00 94.00 96 ARG A O 1
ATOM 762 N N . ASP A 1 97 ? 3.954 -8.838 12.140 1.00 86.12 97 ASP A N 1
ATOM 763 C CA . ASP A 1 97 ? 3.159 -9.129 13.351 1.00 86.12 97 ASP A CA 1
ATOM 764 C C . ASP A 1 97 ? 3.785 -8.613 14.682 1.00 86.12 97 ASP A C 1
ATOM 766 O O . ASP A 1 97 ? 3.085 -8.469 15.682 1.00 86.12 97 ASP A O 1
ATOM 770 N N . GLU A 1 98 ? 5.045 -8.162 14.673 1.00 88.00 98 GLU A N 1
ATOM 771 C CA . GLU A 1 98 ? 5.723 -7.447 15.780 1.00 88.00 98 GLU A CA 1
ATOM 772 C C . GLU A 1 98 ? 6.222 -6.040 15.380 1.00 88.00 98 GLU A C 1
ATOM 774 O O . GLU A 1 98 ? 7.054 -5.416 16.041 1.00 88.00 98 GLU A O 1
ATOM 779 N N . GLY A 1 99 ? 5.767 -5.545 14.232 1.00 87.56 99 GLY A N 1
ATOM 780 C CA . GLY A 1 99 ? 6.103 -4.230 13.710 1.00 87.56 99 GLY A CA 1
ATOM 781 C C . GLY A 1 99 ? 5.345 -3.116 14.428 1.00 87.56 99 GLY A C 1
ATOM 782 O O . GLY A 1 99 ? 4.289 -3.323 15.023 1.00 87.56 99 GLY A O 1
ATOM 783 N N . LYS A 1 100 ? 5.849 -1.883 14.297 1.00 91.56 100 LYS A N 1
ATOM 784 C CA . LYS A 1 100 ? 5.208 -0.669 14.840 1.00 91.56 100 LYS A CA 1
ATOM 785 C C . LYS A 1 100 ? 3.790 -0.437 14.287 1.00 91.56 100 LYS A C 1
ATOM 787 O O . LYS A 1 100 ? 3.005 0.292 14.893 1.00 91.56 100 LYS A O 1
ATOM 792 N N . PHE A 1 101 ? 3.479 -1.052 13.147 1.00 96.12 101 PHE A N 1
ATOM 793 C CA . PHE A 1 101 ? 2.235 -0.880 12.401 1.00 96.12 101 PHE A CA 1
ATOM 794 C C . PHE A 1 101 ? 1.488 -2.206 12.187 1.00 96.12 101 PHE A C 1
ATOM 796 O O . PHE A 1 101 ? 0.795 -2.366 11.190 1.00 96.12 101 PHE A O 1
ATOM 803 N N . ASN A 1 102 ? 1.623 -3.161 13.114 1.00 94.25 102 ASN A N 1
ATOM 804 C CA . ASN A 1 102 ? 0.959 -4.475 13.065 1.00 94.25 102 ASN A CA 1
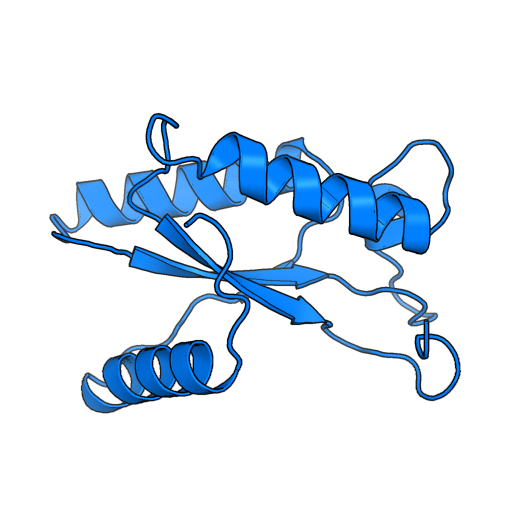ATOM 805 C C . ASN A 1 102 ? -0.584 -4.429 13.180 1.00 94.25 102 ASN A C 1
ATOM 807 O O . ASN A 1 102 ? -1.266 -5.445 13.039 1.00 94.25 102 ASN A O 1
ATOM 811 N N . ASP A 1 103 ? -1.139 -3.250 13.456 1.00 94.62 103 ASP A N 1
ATOM 812 C CA . ASP A 1 103 ? -2.566 -2.956 13.548 1.00 94.62 103 ASP A CA 1
ATOM 813 C C . ASP A 1 103 ? -3.098 -2.141 12.353 1.00 94.62 103 ASP A C 1
ATOM 815 O O . ASP A 1 103 ? -4.178 -1.532 12.444 1.00 94.62 103 ASP A O 1
ATOM 819 N N . ILE A 1 104 ? -2.331 -2.107 11.260 1.00 95.69 104 ILE A N 1
ATOM 820 C CA . ILE A 1 104 ? -2.698 -1.528 9.969 1.00 95.69 104 ILE A CA 1
ATOM 821 C C . ILE A 1 104 ? -2.769 -2.654 8.931 1.00 95.69 104 ILE A C 1
ATOM 823 O O . ILE A 1 104 ? -1.762 -3.283 8.613 1.00 95.69 104 ILE A O 1
ATOM 827 N N . ASP A 1 105 ? -3.959 -2.865 8.375 1.00 93.50 105 ASP A N 1
ATOM 828 C CA . ASP A 1 105 ? -4.208 -3.829 7.304 1.00 93.50 105 ASP A CA 1
ATOM 829 C C . ASP A 1 105 ? -4.046 -3.123 5.948 1.00 93.50 105 ASP A C 1
ATOM 831 O O . ASP A 1 105 ? -4.774 -2.167 5.659 1.00 93.50 105 ASP A O 1
ATOM 835 N N . VAL A 1 106 ? -3.130 -3.595 5.094 1.00 96.69 106 VAL A N 1
ATOM 836 C CA . VAL A 1 106 ? -2.873 -2.965 3.789 1.00 96.69 106 VAL A CA 1
ATOM 837 C C . VAL A 1 106 ? -3.524 -3.737 2.647 1.00 96.69 106 VAL A C 1
ATOM 839 O O . VAL A 1 106 ? -3.229 -4.909 2.408 1.00 96.69 106 VAL A O 1
ATOM 842 N N . ILE A 1 107 ? -4.375 -3.047 1.893 1.00 97.12 107 ILE A N 1
ATOM 843 C CA . ILE A 1 107 ? -4.808 -3.449 0.554 1.00 97.12 107 ILE A CA 1
ATOM 844 C C . ILE A 1 107 ? -3.866 -2.768 -0.440 1.00 97.12 107 ILE A C 1
ATOM 846 O O . ILE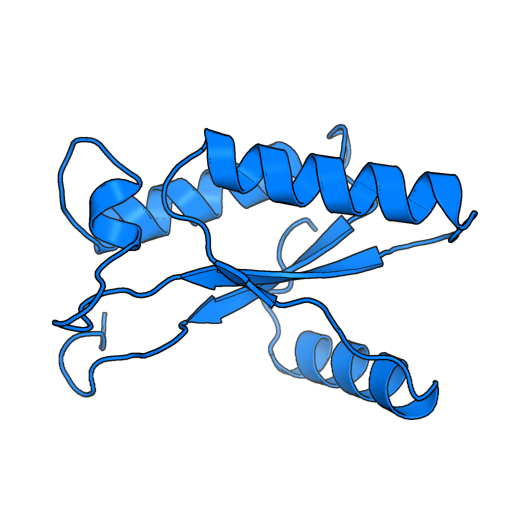 A 1 107 ? -3.756 -1.543 -0.454 1.00 97.12 107 ILE A O 1
ATOM 850 N N . VAL A 1 108 ? -3.179 -3.552 -1.266 1.00 96.06 108 VAL A N 1
ATOM 851 C CA . VAL A 1 108 ? -2.335 -3.010 -2.338 1.00 96.06 108 VAL A CA 1
ATOM 852 C C . VAL A 1 108 ? -3.185 -2.794 -3.584 1.00 96.06 108 VAL A C 1
ATOM 854 O O . VAL A 1 108 ? -4.012 -3.641 -3.927 1.00 96.06 108 VAL A O 1
ATOM 857 N N . HIS A 1 109 ? -2.988 -1.663 -4.254 1.00 95.62 109 HIS A N 1
ATOM 858 C CA . HIS A 1 109 ? -3.727 -1.299 -5.455 1.00 95.62 109 HIS A CA 1
ATOM 859 C C . HIS A 1 109 ? -2.776 -0.826 -6.554 1.00 95.62 109 HIS A C 1
ATOM 861 O O . HIS A 1 109 ? -1.930 0.035 -6.327 1.00 95.62 109 HIS A O 1
ATOM 867 N N . LEU A 1 110 ? -2.932 -1.372 -7.756 1.00 94.50 110 LEU A N 1
ATOM 868 C CA . LEU A 1 110 ? -2.367 -0.743 -8.939 1.00 94.50 110 LEU A CA 1
ATOM 869 C C . LEU A 1 110 ? -3.306 0.407 -9.309 1.00 94.50 110 LEU A C 1
ATOM 871 O O . LEU A 1 110 ? -4.484 0.157 -9.558 1.00 94.50 110 LEU A O 1
ATOM 875 N N . ASP A 1 111 ? -2.792 1.637 -9.261 1.00 95.19 111 ASP A N 1
ATOM 876 C CA . ASP A 1 111 ? -3.507 2.843 -9.694 1.00 95.19 111 ASP A CA 1
ATOM 877 C C . ASP A 1 111 ? -3.639 2.815 -11.232 1.00 95.19 111 ASP A C 1
ATOM 879 O O . ASP A 1 111 ? -3.782 1.746 -11.821 1.00 95.19 111 ASP A O 1
ATOM 883 N N . HIS A 1 112 ? -3.594 3.957 -11.916 1.00 94.75 112 HIS A N 1
ATOM 884 C CA . HIS A 1 112 ? -3.600 4.024 -13.374 1.00 94.75 112 HIS A CA 1
ATOM 885 C C . HIS A 1 112 ? -2.588 3.027 -13.961 1.00 94.75 112 HIS A C 1
ATOM 887 O O . HIS A 1 112 ? -1.374 3.204 -13.851 1.00 94.75 112 HIS A O 1
ATOM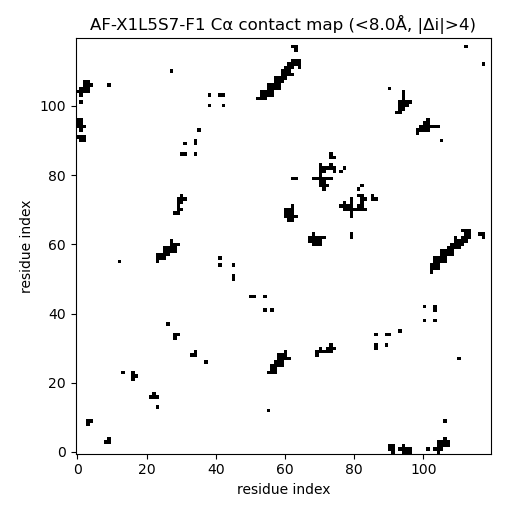 893 N N . ALA A 1 113 ? -3.130 1.951 -14.528 1.00 90.75 113 ALA A N 1
ATOM 894 C CA . ALA A 1 113 ? -2.397 0.857 -15.134 1.00 90.75 113 ALA A CA 1
ATOM 895 C C . ALA 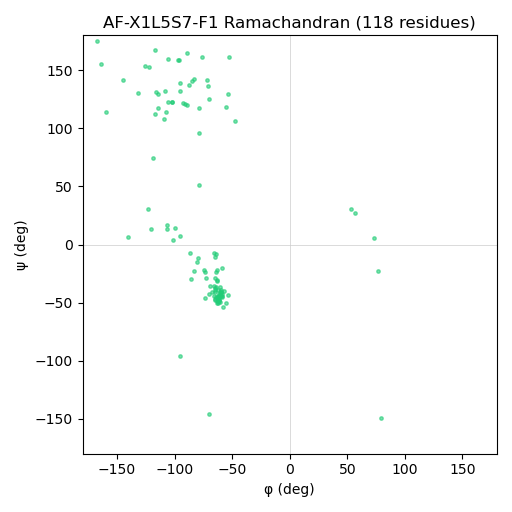A 1 113 ? -2.311 1.074 -16.644 1.00 90.75 113 ALA A C 1
ATOM 897 O O . ALA A 1 113 ? -3.148 1.760 -17.237 1.00 90.75 113 ALA A O 1
ATOM 898 N N . GLN A 1 114 ? -1.335 0.435 -17.272 1.00 91.25 114 GLN A N 1
ATOM 899 C CA . GLN A 1 114 ? -1.173 0.407 -18.713 1.00 91.25 114 GLN A CA 1
ATOM 900 C C . GLN A 1 114 ? -1.514 -0.996 -19.240 1.00 91.25 114 GLN A C 1
ATOM 902 O O . GLN A 1 114 ? -0.728 -1.928 -19.047 1.00 91.25 114 GLN A O 1
ATOM 907 N N . PRO A 1 115 ? -2.655 -1.172 -19.936 1.00 89.31 115 PRO A N 1
ATOM 908 C CA . PRO A 1 115 ? -3.008 -2.453 -20.545 1.00 89.31 115 PRO A CA 1
ATOM 909 C C . PRO A 1 115 ? -1.882 -2.978 -21.444 1.00 89.31 115 PRO A C 1
ATOM 911 O O . PRO A 1 115 ? -1.372 -2.235 -22.287 1.00 89.31 115 PRO A O 1
ATOM 914 N N . GLY A 1 116 ? -1.472 -4.235 -21.250 1.00 88.81 116 GLY A N 1
ATOM 915 C CA . GLY A 1 116 ? -0.352 -4.858 -21.964 1.00 88.81 116 GLY A CA 1
ATOM 916 C C . GLY A 1 116 ? 1.044 -4.442 -21.480 1.00 88.81 116 GLY A C 1
ATOM 917 O O . GLY A 1 116 ? 2.002 -5.180 -21.693 1.00 88.81 116 GLY A O 1
ATOM 918 N N . GLY A 1 117 ? 1.179 -3.282 -20.829 1.00 86.81 117 GLY A N 1
ATOM 919 C CA . GLY A 1 117 ? 2.443 -2.794 -20.261 1.00 86.81 117 GLY A CA 1
ATOM 920 C C . GLY A 1 117 ? 2.723 -3.323 -18.853 1.00 86.81 117 GLY A C 1
ATOM 921 O O . GLY A 1 117 ? 3.883 -3.513 -18.490 1.00 86.81 117 GLY A O 1
ATOM 922 N N . ASP A 1 118 ? 1.661 -3.606 -18.094 1.00 89.50 118 ASP A N 1
ATOM 923 C CA . ASP A 1 118 ? 1.722 -4.061 -16.699 1.00 89.50 118 ASP A CA 1
ATOM 924 C C . ASP A 1 118 ? 1.389 -5.559 -16.525 1.00 89.50 118 ASP A C 1
ATOM 926 O O . ASP A 1 118 ? 1.181 -6.018 -15.403 1.00 89.50 118 ASP A O 1
ATOM 930 N N . ASP A 1 119 ? 1.361 -6.336 -17.614 1.00 85.31 119 ASP A N 1
ATOM 931 C CA . ASP A 1 119 ? 1.042 -7.777 -17.625 1.00 85.31 119 ASP A CA 1
ATOM 932 C C . ASP A 1 119 ? 2.243 -8.642 -17.171 1.00 85.31 119 ASP A C 1
ATOM 934 O O . ASP A 1 119 ? 2.677 -9.559 -17.876 1.00 85.31 119 ASP A O 1
ATOM 938 N N . TRP A 1 120 ? 2.832 -8.314 -16.018 1.00 77.00 120 TRP A N 1
ATOM 939 C CA . TRP A 1 120 ? 4.011 -8.986 -15.458 1.00 77.00 120 TRP A CA 1
ATOM 940 C C . TRP A 1 120 ? 3.696 -9.855 -14.239 1.00 77.00 120 TRP A C 1
ATOM 942 O O . TRP A 1 120 ? 2.957 -9.389 -13.342 1.00 77.00 120 TRP A O 1
#

Foldseek 3Di:
DLEDPDPVVVVVVQVVCVVVVHDADEEEAQELVSLVVQLVVQVVVCVVVVPDAADEHEYEYEPVPPVHHSLLNHDPVSHNVVSVVNSVVSSCVQCPCPHPRVRYYYYYDYDDYDVVPPPD

Mean predicted aligned error: 3.03 Å

Sequence (120 aa):
MPIIRNGEKAREIIDKVKKTGNSLPCFCTENIMTTEAIFMGAKKFKEGKNIKGQLPLIIAFTASYEQRQQLKNYSGLSDFKEGLLAVRDDIERIARDEGKFNDIDVIVHLDHAQPGGDDW

Nearest PDB structures (foldseek):
  3vu9-assembly1_B  TM=4.172E-01  e=3.742E-01  Saccharomyces cerevisiae S288C
  4dt1-assembly1_A  TM=4.192E-01  e=3.996E-01  Saccharomyces cerevisiae S288C
  5xyn-assembly1_B  TM=4.340E-01  e=8.226E-01  Saccharomyces cerevisiae S288C
  3hgm-assembly2_C  TM=3.328E-01  e=1.586E+00  Halomonas elongata

Solvent-accessible surface area (backbone atoms only — not comparable to full-atom values): 6605 Å² total; per-residue (Å²): 115,20,60,57,81,50,68,67,62,49,50,54,52,50,52,56,40,52,75,70,76,52,84,78,62,75,44,73,37,39,34,68,69,51,46,51,48,52,54,52,51,52,49,52,50,33,62,76,66,68,61,73,76,69,45,75,39,35,46,26,31,19,45,65,21,87,94,49,43,27,18,21,59,40,34,98,79,59,36,37,66,62,9,49,53,50,54,51,50,48,49,41,60,46,14,24,86,86,31,98,36,48,52,38,37,31,38,76,43,78,44,66,70,30,90,84,67,60,81,121

InterPro domains:
  IPR013785 Aldolase-type TIM barrel [G3DSA:3.20.20.70] (1-120)

Organism: NCBI:txid412755

Radius of gyration: 14.54 Å; Cα contacts (8 Å, |Δi|>4): 196; chains: 1; bounding box: 39×23×42 Å

Secondary structure (DSSP, 8-state):
--B---HHHHHHHHHHHHHTT----EEE-SSHHHHHHHHHHHHHHHHHTT--S-EEEEEEE-SS-TT--HHHHHSTT--HHHHHHHHHHHHHHHTSTTSTTTTEEEEEEE-S--TTTS--

pLDDT: mean 94.45, std 4.99, range [58.03, 98.56]